Protein AF-A0A5P1F155-F1 (afdb_monomer)

pLDDT: mean 93.03, std 6.82, range [53.47, 98.38]

Solvent-accessible surface area (backbone atoms only — not comparable to full-atom values): 6479 Å² total; per-residue (Å²): 108,72,70,57,54,51,52,51,51,51,53,52,49,53,45,50,52,43,51,50,50,41,51,50,49,55,49,50,52,53,49,52,51,49,36,40,76,71,65,75,44,51,75,66,59,47,51,53,53,48,52,52,47,52,51,52,43,48,54,43,51,51,51,43,51,50,54,51,50,53,52,50,51,55,48,50,53,54,50,54,52,49,55,48,52,54,52,54,51,52,52,56,48,54,54,48,50,56,52,52,56,53,51,54,51,52,50,54,54,51,51,55,56,57,53,61,65,74,78,114

Radius of gyration: 33.94 Å; Cα contacts (8 Å, |Δi|>4): 35; chains: 1; bounding box: 64×16×103 Å

Structure (mmCIF, N/CA/C/O backbone):
data_AF-A0A5P1F155-F1
#
_entry.id   AF-A0A5P1F155-F1
#
loop_
_atom_site.group_PDB
_atom_site.id
_atom_site.type_symbol
_atom_site.label_atom_id
_atom_site.label_alt_id
_atom_site.label_comp_id
_atom_site.label_asym_id
_atom_site.label_entity_id
_atom_site.label_seq_id
_atom_site.pdbx_PDB_ins_code
_atom_site.Cartn_x
_atom_site.Cartn_y
_atom_site.Cartn_z
_atom_site.occupancy
_atom_site.B_iso_or_equiv
_atom_site.auth_seq_id
_atom_site.auth_comp_id
_atom_site.auth_asym_id
_atom_site.auth_atom_id
_atom_site.pdbx_PDB_model_num
ATOM 1 N N . MET A 1 1 ? 15.511 -4.393 -13.528 1.00 71.81 1 MET A N 1
ATOM 2 C CA . MET A 1 1 ? 14.475 -5.392 -13.871 1.00 71.81 1 MET A CA 1
ATOM 3 C C . MET A 1 1 ? 14.190 -6.391 -12.743 1.00 71.81 1 MET A C 1
ATOM 5 O O . MET A 1 1 ? 13.209 -6.189 -12.043 1.00 71.81 1 MET A O 1
ATOM 9 N N . LEU A 1 2 ? 15.000 -7.435 -12.484 1.00 83.75 2 LEU A N 1
ATOM 10 C CA . LEU A 1 2 ? 14.622 -8.470 -11.490 1.00 83.75 2 LEU A CA 1
ATOM 11 C C . LEU A 1 2 ? 14.512 -7.934 -10.048 1.00 83.75 2 LEU A C 1
ATOM 13 O O . LEU A 1 2 ? 13.545 -8.227 -9.352 1.00 83.75 2 LEU A O 1
ATOM 17 N N . LYS A 1 3 ? 15.474 -7.108 -9.614 1.00 83.62 3 LYS A N 1
ATOM 18 C CA . LYS A 1 3 ? 15.469 -6.504 -8.269 1.00 83.62 3 LYS A CA 1
ATOM 19 C C . LYS A 1 3 ? 14.240 -5.616 -8.028 1.00 83.62 3 LYS A C 1
ATOM 21 O O . LYS A 1 3 ? 13.624 -5.704 -6.973 1.00 83.62 3 LYS A O 1
ATOM 26 N N . GLU A 1 4 ? 13.848 -4.810 -9.014 1.00 83.31 4 GLU A N 1
ATOM 27 C CA . GLU A 1 4 ? 12.663 -3.943 -8.923 1.00 83.31 4 GLU A CA 1
ATOM 28 C C . GLU A 1 4 ? 11.366 -4.755 -8.901 1.00 83.31 4 GLU A C 1
ATOM 30 O O . GLU A 1 4 ? 10.461 -4.437 -8.133 1.00 83.31 4 GLU A O 1
ATOM 35 N N . ALA A 1 5 ? 11.294 -5.839 -9.681 1.00 85.44 5 ALA A N 1
ATOM 36 C CA . ALA A 1 5 ? 10.153 -6.749 -9.672 1.00 85.44 5 ALA A CA 1
ATOM 37 C C . ALA A 1 5 ? 9.989 -7.451 -8.312 1.00 85.44 5 ALA A C 1
ATOM 39 O O . ALA A 1 5 ? 8.870 -7.580 -7.814 1.00 85.44 5 ALA A O 1
ATOM 40 N N . ILE A 1 6 ? 11.096 -7.862 -7.681 1.00 90.00 6 ILE A N 1
ATOM 41 C CA . ILE A 1 6 ? 11.083 -8.410 -6.317 1.00 90.00 6 ILE A CA 1
ATOM 42 C C . ILE A 1 6 ? 10.601 -7.341 -5.329 1.00 90.00 6 ILE A C 1
ATOM 44 O O . ILE A 1 6 ? 9.681 -7.600 -4.558 1.00 90.00 6 ILE A O 1
ATOM 48 N N . ALA A 1 7 ? 11.147 -6.125 -5.394 1.00 89.44 7 ALA A N 1
ATOM 49 C CA . ALA A 1 7 ? 10.742 -5.032 -4.510 1.00 89.44 7 ALA A CA 1
ATOM 50 C C . ALA A 1 7 ? 9.256 -4.656 -4.673 1.00 89.44 7 ALA A C 1
ATOM 52 O O . ALA A 1 7 ? 8.572 -4.381 -3.689 1.00 89.44 7 ALA A O 1
ATOM 53 N N . ALA A 1 8 ? 8.725 -4.684 -5.899 1.00 90.19 8 ALA A N 1
ATOM 54 C CA . ALA A 1 8 ? 7.305 -4.457 -6.160 1.00 90.19 8 ALA A CA 1
ATOM 55 C C . ALA A 1 8 ? 6.421 -5.553 -5.545 1.00 90.19 8 ALA A C 1
ATOM 57 O O . ALA A 1 8 ? 5.383 -5.240 -4.960 1.00 90.19 8 ALA A O 1
ATOM 58 N N . LYS A 1 9 ? 6.845 -6.823 -5.623 1.00 92.44 9 LYS A N 1
ATOM 59 C CA . LYS A 1 9 ? 6.145 -7.940 -4.970 1.00 92.44 9 LYS A CA 1
ATOM 60 C C . LYS A 1 9 ? 6.141 -7.813 -3.449 1.00 92.44 9 LYS A C 1
ATOM 62 O O . LYS A 1 9 ? 5.092 -8.024 -2.848 1.00 92.44 9 LYS A O 1
ATOM 67 N N . VAL A 1 10 ? 7.270 -7.437 -2.847 1.00 93.25 10 VAL A N 1
ATOM 68 C CA . VAL A 1 10 ? 7.368 -7.207 -1.394 1.00 93.25 10 VAL A CA 1
ATOM 69 C C . VAL A 1 10 ? 6.379 -6.124 -0.964 1.00 93.25 10 VAL A C 1
ATOM 71 O O . VAL A 1 10 ? 5.501 -6.402 -0.158 1.00 93.25 10 VAL A O 1
ATOM 74 N N . ARG A 1 11 ? 6.388 -4.952 -1.615 1.00 92.19 11 ARG A N 1
ATOM 75 C CA . ARG A 1 11 ? 5.428 -3.874 -1.307 1.00 92.19 11 ARG A CA 1
ATOM 76 C C . ARG A 1 11 ? 3.968 -4.306 -1.456 1.00 92.19 11 ARG A C 1
ATOM 78 O O . ARG A 1 11 ? 3.119 -3.909 -0.662 1.00 92.19 11 ARG A O 1
ATOM 85 N N . ALA A 1 12 ? 3.650 -5.097 -2.481 1.00 93.44 12 ALA A N 1
ATOM 86 C CA . ALA A 1 12 ? 2.297 -5.616 -2.667 1.00 93.44 12 ALA A CA 1
ATOM 87 C C . ALA A 1 12 ? 1.882 -6.557 -1.522 1.00 93.44 12 ALA A C 1
ATOM 89 O O . ALA A 1 12 ? 0.741 -6.479 -1.057 1.00 93.44 12 ALA A O 1
ATOM 90 N N . SER A 1 13 ? 2.809 -7.396 -1.049 1.00 95.75 13 SER A N 1
ATOM 91 C CA . SER A 1 13 ? 2.617 -8.248 0.127 1.00 95.75 13 SER A CA 1
ATOM 92 C C . SER A 1 13 ? 2.381 -7.411 1.384 1.00 95.75 13 SER A C 1
ATOM 94 O O . SER A 1 13 ? 1.367 -7.608 2.052 1.00 95.75 13 SER A O 1
ATOM 96 N N . ASP A 1 14 ? 3.226 -6.411 1.642 1.00 95.88 14 ASP A N 1
ATOM 97 C CA . ASP A 1 14 ? 3.119 -5.535 2.818 1.00 95.88 14 ASP A CA 1
ATOM 98 C C . ASP A 1 14 ? 1.778 -4.786 2.844 1.00 95.88 14 ASP A C 1
ATOM 100 O O . ASP A 1 14 ? 1.095 -4.713 3.867 1.00 95.88 14 ASP A O 1
ATOM 104 N N . ILE A 1 15 ? 1.331 -4.266 1.692 1.00 96.81 15 ILE A N 1
ATOM 105 C CA . ILE A 1 15 ? 0.013 -3.626 1.567 1.00 96.81 15 ILE A CA 1
ATOM 106 C C . ILE A 1 15 ? -1.112 -4.620 1.889 1.00 96.81 15 ILE A C 1
ATOM 108 O O . ILE A 1 15 ? -2.107 -4.242 2.516 1.00 96.81 15 ILE A O 1
ATOM 112 N N . SER A 1 16 ? -0.993 -5.867 1.431 1.00 97.38 16 SER A N 1
ATOM 113 C CA . SER A 1 16 ? -1.987 -6.910 1.695 1.00 97.38 16 SER A CA 1
ATOM 114 C C . SER A 1 16 ? -2.050 -7.258 3.182 1.00 97.38 16 SER A C 1
ATOM 116 O O . SER A 1 16 ? -3.142 -7.317 3.750 1.00 97.38 16 SER A O 1
ATOM 118 N N . GLU A 1 17 ? -0.899 -7.417 3.831 1.00 98.06 17 GLU A N 1
ATOM 119 C CA . GLU A 1 17 ? -0.800 -7.700 5.263 1.00 98.06 17 GLU A CA 1
ATOM 120 C C . GLU A 1 17 ? -1.424 -6.579 6.102 1.00 98.06 17 GLU A C 1
ATOM 122 O O . GLU A 1 17 ? -2.276 -6.832 6.956 1.00 98.06 17 GLU A O 1
ATOM 127 N N . LYS A 1 18 ? -1.107 -5.319 5.791 1.00 97.56 18 LYS A N 1
ATOM 128 C CA . LYS A 1 18 ? -1.694 -4.165 6.488 1.00 97.56 18 LYS A CA 1
ATOM 129 C C . LYS A 1 18 ? -3.206 -4.075 6.313 1.00 97.56 18 LYS A C 1
ATOM 131 O O . LYS A 1 18 ? -3.930 -3.797 7.269 1.00 97.56 18 LYS A O 1
ATOM 136 N N . LYS A 1 19 ? -3.721 -4.365 5.114 1.00 97.38 19 LYS A N 1
ATOM 137 C CA . LYS A 1 19 ? -5.173 -4.456 4.880 1.00 97.38 19 LYS A CA 1
ATOM 138 C C . LYS A 1 19 ? -5.816 -5.573 5.701 1.00 97.38 19 LYS A C 1
ATOM 140 O O . LYS A 1 19 ? -6.893 -5.360 6.257 1.00 97.38 19 LYS A O 1
ATOM 145 N N . ALA A 1 20 ? -5.164 -6.731 5.800 1.00 98.19 20 ALA A N 1
ATOM 146 C CA . ALA A 1 20 ? -5.631 -7.826 6.644 1.00 98.19 20 ALA A CA 1
ATOM 147 C C . ALA A 1 20 ? -5.640 -7.422 8.128 1.00 98.19 20 ALA A C 1
ATOM 149 O O . ALA A 1 20 ? -6.616 -7.692 8.831 1.00 98.19 20 ALA A O 1
ATOM 150 N N . ARG A 1 21 ? -4.620 -6.689 8.592 1.00 98.12 21 ARG A N 1
ATOM 151 C CA . ARG A 1 21 ? -4.585 -6.141 9.954 1.00 98.12 21 ARG A CA 1
ATOM 152 C C . ARG A 1 21 ? -5.736 -5.168 10.211 1.00 98.12 21 ARG A C 1
ATOM 154 O O . ARG A 1 21 ? -6.440 -5.331 11.203 1.00 98.12 21 ARG A O 1
ATOM 161 N N . ILE A 1 22 ? -5.999 -4.226 9.302 1.00 98.31 22 ILE A N 1
ATOM 162 C CA . ILE A 1 22 ? -7.150 -3.306 9.401 1.00 98.31 22 ILE A CA 1
ATOM 163 C C . ILE A 1 22 ? -8.464 -4.085 9.520 1.00 98.31 22 ILE A C 1
ATOM 165 O O . ILE A 1 22 ? -9.308 -3.749 10.351 1.00 98.31 22 ILE A O 1
ATOM 169 N N . TRP A 1 23 ? -8.646 -5.129 8.711 1.00 98.38 23 TRP A N 1
ATOM 170 C CA . TRP A 1 23 ? -9.840 -5.969 8.782 1.00 98.38 23 TRP A CA 1
ATOM 171 C C . TRP A 1 23 ? -9.986 -6.659 10.145 1.00 98.38 23 TRP A C 1
ATOM 173 O O . TRP A 1 23 ? -11.074 -6.660 10.725 1.00 98.38 23 TRP 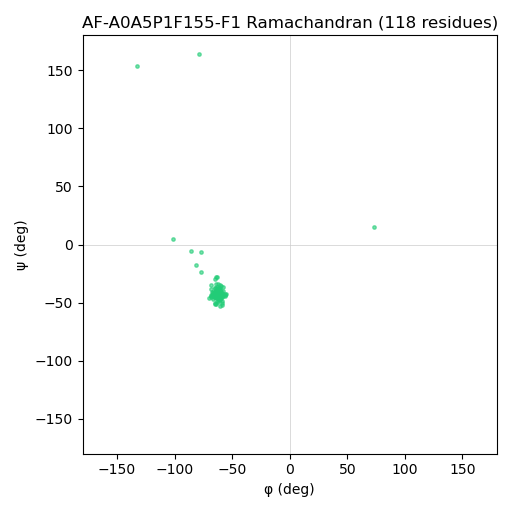A O 1
ATOM 183 N N . ASN A 1 24 ? -8.893 -7.191 10.692 1.00 98.38 24 ASN A N 1
ATOM 184 C CA . ASN A 1 24 ? -8.895 -7.814 12.014 1.00 98.38 24 ASN A CA 1
ATOM 185 C C . ASN A 1 24 ? -9.235 -6.814 13.128 1.00 98.38 24 ASN A C 1
ATOM 187 O O . ASN A 1 24 ? -10.075 -7.122 13.971 1.00 98.38 24 ASN A O 1
ATOM 191 N N . LEU A 1 25 ? -8.680 -5.600 13.088 1.00 98.19 25 LEU A N 1
ATOM 192 C CA . LEU A 1 25 ? -9.014 -4.527 14.035 1.00 98.19 25 LEU A CA 1
ATOM 193 C C . LEU A 1 25 ? -10.502 -4.145 13.956 1.00 98.19 25 LEU A C 1
ATOM 195 O O . LEU A 1 25 ? -11.182 -3.991 14.969 1.00 98.19 25 LEU A O 1
ATOM 199 N N . GLN A 1 26 ? -11.060 -4.066 12.745 1.00 97.56 26 GLN A N 1
ATOM 200 C CA . GLN A 1 26 ? -12.497 -3.832 12.566 1.00 97.56 26 GLN A CA 1
ATOM 201 C C . GLN A 1 26 ? -13.351 -4.977 13.121 1.00 97.56 26 GLN A C 1
ATOM 203 O O . GLN A 1 26 ? -14.449 -4.738 13.630 1.00 97.56 26 GLN A O 1
ATOM 208 N N . LYS A 1 27 ? -12.870 -6.221 13.034 1.00 97.88 27 LYS A N 1
ATOM 209 C CA . LYS A 1 27 ? -13.537 -7.379 13.635 1.00 97.88 27 LYS A CA 1
ATOM 210 C C . LYS A 1 27 ? -13.515 -7.303 15.164 1.00 97.88 27 LYS A C 1
ATOM 212 O O . LYS A 1 27 ? -14.562 -7.522 15.768 1.00 97.88 27 LYS A O 1
ATOM 217 N N . GLN A 1 28 ? -12.387 -6.928 15.766 1.00 97.75 28 GLN A N 1
ATOM 218 C CA . GLN A 1 28 ? -12.275 -6.699 17.213 1.00 97.75 28 GLN A CA 1
ATOM 219 C C . GLN A 1 28 ? -13.246 -5.614 17.683 1.00 97.75 28 GLN A C 1
ATOM 221 O O . GLN A 1 28 ? -14.022 -5.848 18.603 1.00 97.75 28 GLN A O 1
ATOM 226 N N . ARG A 1 29 ? -13.333 -4.489 16.963 1.00 97.38 29 ARG A N 1
ATOM 227 C CA . ARG A 1 29 ? -14.311 -3.427 17.254 1.00 97.38 29 ARG A CA 1
ATOM 228 C C . ARG A 1 29 ? -15.754 -3.943 17.281 1.00 97.38 29 ARG A C 1
ATOM 230 O O . ARG A 1 29 ? -16.541 -3.577 18.151 1.00 97.38 29 ARG A O 1
ATOM 237 N N . ARG A 1 30 ? -16.127 -4.804 16.324 1.00 97.44 30 ARG A N 1
ATOM 238 C CA . ARG A 1 30 ? -17.464 -5.429 16.294 1.00 97.44 30 ARG A CA 1
ATOM 239 C C . ARG A 1 30 ? -17.688 -6.353 17.490 1.00 97.44 30 ARG A C 1
ATOM 241 O O . ARG A 1 30 ? -18.798 -6.383 18.011 1.00 97.44 30 ARG A O 1
ATOM 248 N N . GLN A 1 31 ? -16.662 -7.086 17.918 1.00 97.75 31 GLN A N 1
ATOM 249 C CA . GLN A 1 31 ? -16.731 -7.940 19.105 1.00 97.75 31 GLN A CA 1
ATOM 250 C C . GLN A 1 31 ? -16.883 -7.109 20.382 1.00 97.75 31 GLN A C 1
ATOM 252 O O . GLN A 1 31 ? -17.790 -7.386 21.158 1.00 97.75 31 GLN A O 1
ATOM 257 N N . ALA A 1 32 ? -16.090 -6.050 20.562 1.00 97.56 32 ALA A N 1
ATOM 258 C CA . ALA A 1 32 ? -16.229 -5.124 21.688 1.00 97.56 32 ALA A CA 1
ATOM 259 C C . ALA A 1 32 ? -17.644 -4.530 21.755 1.00 97.56 32 ALA A C 1
ATOM 261 O O . ALA A 1 32 ? -18.280 -4.524 22.806 1.00 97.56 32 ALA A O 1
ATOM 262 N N . LYS A 1 33 ? -18.208 -4.144 20.603 1.00 97.81 33 LYS A N 1
ATOM 263 C CA . LYS A 1 33 ? -19.591 -3.655 20.530 1.00 97.81 33 LYS A CA 1
ATOM 264 C C . LYS A 1 33 ? -20.625 -4.716 20.923 1.00 97.81 33 LYS A C 1
ATOM 266 O O . LYS A 1 33 ? -21.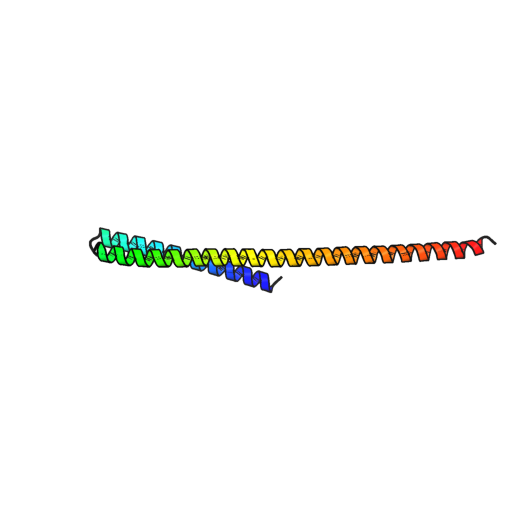633 -4.385 21.538 1.00 97.81 33 LYS A O 1
ATOM 271 N N . ALA A 1 34 ? -20.395 -5.983 20.580 1.00 98.25 34 ALA A N 1
ATOM 272 C CA . ALA A 1 34 ? -21.263 -7.075 21.014 1.00 98.25 34 ALA A CA 1
ATOM 273 C C . ALA A 1 34 ? -21.204 -7.277 22.538 1.00 98.25 34 ALA A C 1
ATOM 275 O O . ALA A 1 34 ? -22.251 -7.429 23.159 1.00 98.25 34 ALA A O 1
ATOM 276 N N . ARG A 1 35 ? -20.008 -7.196 23.136 1.00 98.19 35 ARG A N 1
ATOM 277 C CA . ARG A 1 35 ? -19.803 -7.275 24.593 1.00 98.19 35 ARG A CA 1
ATOM 278 C C . ARG A 1 35 ? -20.496 -6.126 25.328 1.00 98.19 35 ARG A C 1
ATOM 280 O O . ARG A 1 35 ? -21.160 -6.361 26.330 1.00 98.19 35 ARG A O 1
ATOM 287 N N . LEU A 1 36 ? -20.422 -4.908 24.782 1.00 98.19 36 LEU A N 1
ATOM 288 C CA . LEU A 1 36 ? -21.157 -3.750 25.304 1.00 98.19 36 LEU A CA 1
ATOM 289 C C . LEU A 1 36 ? -22.670 -4.009 25.298 1.00 98.19 36 LEU A C 1
ATOM 291 O O . LEU A 1 36 ? -23.339 -3.818 26.307 1.00 98.19 36 LEU A O 1
ATOM 295 N N . ASN A 1 37 ? -23.209 -4.492 24.175 1.00 97.94 37 ASN A N 1
ATOM 296 C CA . ASN A 1 37 ? -24.639 -4.791 24.053 1.00 97.94 37 ASN A CA 1
ATOM 297 C C . ASN A 1 37 ? -25.097 -5.930 24.978 1.00 97.94 37 ASN A C 1
ATOM 299 O O . ASN A 1 37 ? -26.255 -5.952 25.387 1.00 97.94 37 ASN A O 1
ATOM 303 N N . ALA A 1 38 ? -24.209 -6.877 25.288 1.00 98.19 38 ALA A N 1
ATOM 304 C CA . ALA A 1 38 ? -24.454 -7.951 26.246 1.00 98.19 38 ALA A CA 1
ATOM 305 C C . ALA A 1 38 ? -24.3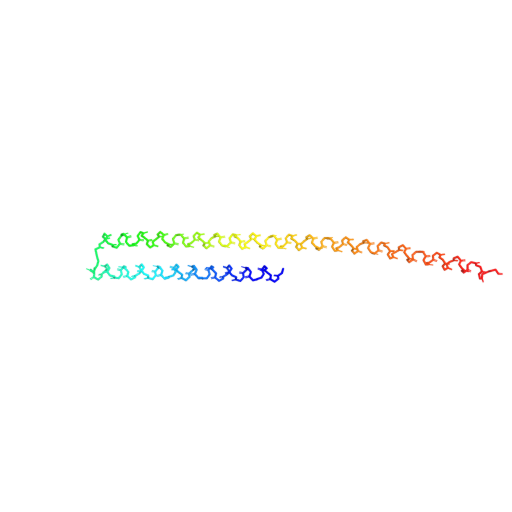46 -7.486 27.713 1.00 98.19 38 ALA A C 1
ATOM 307 O O . ALA A 1 38 ? -24.643 -8.263 28.6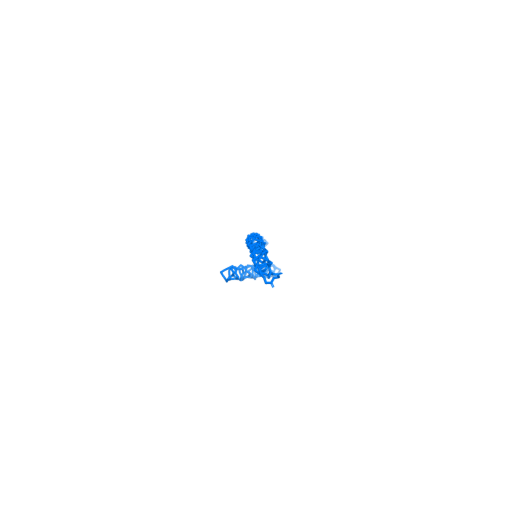17 1.00 98.19 38 ALA A O 1
ATOM 308 N N . GLY A 1 39 ? -23.933 -6.236 27.957 1.00 97.38 39 GLY A N 1
ATOM 309 C CA . GLY A 1 39 ? -23.695 -5.699 29.297 1.00 97.38 39 GLY A CA 1
ATOM 310 C C . GLY A 1 39 ? -22.429 -6.241 29.966 1.00 97.38 39 GLY A C 1
ATOM 311 O O . GLY A 1 39 ? -22.277 -6.093 31.174 1.00 97.38 39 GLY A O 1
ATOM 312 N N . GLU A 1 40 ? -21.527 -6.876 29.209 1.00 98.06 40 GLU A N 1
ATOM 313 C CA . GLU A 1 40 ? -20.271 -7.440 29.728 1.00 98.06 40 GLU A CA 1
ATOM 314 C C . GLU A 1 40 ? -19.197 -6.378 29.983 1.00 98.06 40 GLU A C 1
ATOM 316 O O . GLU A 1 40 ? -18.269 -6.616 30.751 1.00 98.06 40 GLU A O 1
ATOM 321 N N . ILE A 1 41 ? -19.294 -5.237 29.299 1.00 97.94 41 ILE A N 1
ATOM 322 C CA . ILE A 1 41 ? -18.407 -4.084 29.468 1.00 97.94 41 ILE A CA 1
ATOM 323 C C . ILE A 1 41 ? -19.239 -2.813 29.589 1.00 97.94 41 ILE A C 1
ATOM 325 O O . ILE A 1 41 ? -20.353 -2.720 29.064 1.00 97.94 41 ILE A O 1
ATOM 329 N N . THR A 1 42 ? -18.678 -1.820 30.260 1.00 98.25 42 THR A N 1
ATOM 330 C CA . THR A 1 42 ? -19.279 -0.495 30.402 1.00 98.25 42 THR A CA 1
ATOM 331 C C . THR A 1 42 ? -19.085 0.353 29.142 1.00 98.25 42 THR A C 1
ATOM 333 O O . THR A 1 42 ? -18.234 0.087 28.288 1.00 98.25 42 THR A O 1
ATOM 336 N N . GLN A 1 43 ? -19.864 1.431 29.033 1.00 98.00 43 GLN A N 1
ATOM 337 C CA . GLN A 1 43 ? -19.725 2.403 27.947 1.00 98.00 43 GLN A CA 1
ATOM 338 C C . GLN A 1 43 ? -18.341 3.075 27.937 1.00 98.00 43 GLN A C 1
ATOM 340 O O . GLN A 1 43 ? -17.814 3.388 26.869 1.00 98.00 43 GLN A O 1
ATOM 345 N N . GLU A 1 44 ? -17.755 3.303 29.112 1.00 97.94 44 GLU A N 1
ATOM 346 C CA . GLU A 1 44 ? -16.444 3.940 29.278 1.00 97.94 44 GLU A CA 1
ATOM 347 C C . GLU A 1 44 ? -15.320 3.014 28.803 1.00 97.94 44 GLU A C 1
ATOM 349 O O . GLU A 1 44 ? -14.483 3.432 28.001 1.00 97.94 44 GLU A O 1
ATOM 354 N N . GLU A 1 45 ? -15.362 1.739 29.203 1.00 97.50 45 GLU A N 1
ATOM 355 C CA . GLU A 1 45 ? -14.432 0.703 28.735 1.00 97.50 45 GLU A CA 1
ATOM 356 C C . GLU A 1 45 ? -14.501 0.533 27.216 1.00 97.50 45 GLU A C 1
ATOM 358 O O . GLU A 1 45 ? -13.467 0.543 26.544 1.00 97.50 45 GLU A O 1
ATOM 363 N N . PHE A 1 46 ? -15.714 0.456 26.655 1.00 98.12 46 PHE A N 1
ATOM 364 C CA . PHE A 1 46 ? -15.891 0.392 25.206 1.00 98.12 46 PHE A CA 1
ATOM 365 C C . PHE A 1 46 ? -15.318 1.628 24.507 1.00 98.12 46 PHE A C 1
ATOM 367 O O . PHE A 1 46 ? -14.660 1.498 23.481 1.00 98.12 46 PHE A O 1
ATOM 374 N N . SER A 1 47 ? -15.560 2.829 25.039 1.00 97.81 47 SER A N 1
ATOM 375 C CA . SER A 1 47 ? -15.104 4.075 24.408 1.00 97.81 47 SER A CA 1
ATOM 376 C C . SER A 1 47 ? -13.578 4.177 24.383 1.00 97.81 47 SER A C 1
ATOM 378 O O . SER A 1 47 ? -13.012 4.638 23.390 1.00 97.81 47 SER A O 1
ATOM 380 N N . LEU A 1 48 ? -12.912 3.714 25.445 1.00 97.62 48 LEU A N 1
ATOM 381 C CA . LEU A 1 48 ? -11.455 3.628 25.502 1.00 97.62 48 LEU A CA 1
ATOM 382 C C . LEU A 1 48 ? -10.920 2.627 24.466 1.00 97.62 48 LEU A C 1
ATOM 384 O O . LEU A 1 48 ? -10.058 2.984 23.661 1.00 97.62 48 LEU A O 1
ATOM 388 N N . GLU A 1 49 ? -11.460 1.404 24.443 1.00 97.00 49 GLU A N 1
ATOM 389 C CA . GLU A 1 49 ? -11.065 0.365 23.482 1.00 97.00 49 GLU A CA 1
ATOM 390 C C . GLU A 1 49 ? -11.305 0.823 22.032 1.00 97.00 49 GLU A C 1
ATOM 392 O O . GLU A 1 49 ? -10.440 0.663 21.168 1.00 97.00 49 GLU A O 1
ATOM 397 N N . ASP A 1 50 ? -12.443 1.467 21.762 1.00 97.81 50 ASP A N 1
ATOM 398 C CA . ASP A 1 50 ? -12.799 1.987 20.442 1.00 97.81 50 ASP A CA 1
ATOM 399 C C . ASP A 1 50 ? -11.835 3.079 19.969 1.00 97.81 50 ASP A C 1
ATOM 401 O O . ASP A 1 50 ? -11.428 3.082 18.804 1.00 97.81 50 ASP A O 1
ATOM 405 N N . ALA A 1 51 ? -11.428 3.983 20.865 1.00 97.94 51 ALA A N 1
ATOM 406 C CA . ALA A 1 51 ? -10.460 5.032 20.559 1.00 97.94 51 ALA A CA 1
ATOM 407 C C . ALA A 1 51 ? -9.076 4.453 20.216 1.00 97.94 51 ALA A C 1
ATOM 409 O O . ALA A 1 51 ? -8.435 4.900 19.254 1.00 97.94 51 ALA A O 1
ATOM 410 N N . THR A 1 52 ? -8.631 3.427 20.947 1.00 97.81 52 THR A N 1
ATOM 411 C CA . THR A 1 52 ? -7.379 2.714 20.659 1.00 97.81 52 THR A CA 1
ATOM 412 C C . THR A 1 52 ? -7.447 2.014 19.303 1.00 97.81 52 THR A C 1
ATOM 414 O O . THR A 1 52 ? -6.593 2.249 18.443 1.00 97.81 52 THR A O 1
ATOM 417 N N . LEU A 1 53 ? -8.502 1.233 19.054 1.00 97.50 53 LEU A N 1
ATOM 418 C CA . LEU A 1 53 ? -8.694 0.532 17.782 1.00 97.50 53 LEU A CA 1
ATOM 419 C C . LEU A 1 53 ? -8.800 1.503 16.598 1.00 97.50 53 LEU A C 1
ATOM 421 O O . LEU A 1 53 ? -8.235 1.249 15.532 1.00 97.50 53 LEU A O 1
ATOM 425 N N . ALA A 1 54 ? -9.499 2.629 16.764 1.00 97.31 54 ALA A N 1
ATOM 426 C CA . ALA A 1 54 ? -9.612 3.655 15.731 1.00 97.31 54 ALA A CA 1
ATOM 427 C C . ALA A 1 54 ? -8.247 4.268 15.385 1.00 97.31 54 ALA A C 1
ATOM 429 O O . ALA A 1 54 ? -7.940 4.447 14.202 1.00 97.31 54 ALA A O 1
ATOM 430 N N . SER A 1 55 ? -7.420 4.531 16.398 1.00 98.12 55 SER A N 1
ATOM 431 C CA . SER A 1 55 ? -6.064 5.057 16.223 1.00 98.12 55 SER A CA 1
ATOM 432 C C . SER A 1 55 ? -5.165 4.066 15.479 1.00 98.12 55 SER A C 1
ATOM 434 O O . SER A 1 55 ? -4.486 4.450 14.526 1.00 98.12 55 SER A O 1
ATOM 436 N N . GLU A 1 56 ? -5.215 2.777 15.829 1.00 98.25 56 GLU A N 1
ATOM 437 C CA . GLU A 1 56 ? -4.460 1.732 15.1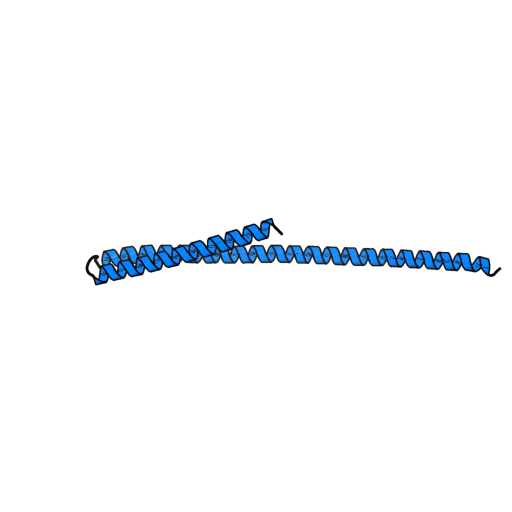22 1.00 98.25 56 GLU A CA 1
ATOM 438 C C . GLU A 1 56 ? -4.902 1.566 13.665 1.00 98.25 56 GLU A C 1
ATOM 440 O O . GLU A 1 56 ? -4.070 1.487 12.758 1.00 98.25 56 GLU A O 1
ATOM 445 N N . VAL A 1 57 ? -6.215 1.563 13.411 1.00 98.25 57 VAL A N 1
ATOM 446 C CA . VAL A 1 57 ? -6.751 1.506 12.043 1.00 98.25 57 VAL A CA 1
ATOM 447 C C . VAL A 1 57 ? -6.271 2.703 11.228 1.00 98.25 57 VAL A C 1
ATOM 449 O O . VAL A 1 57 ? -5.946 2.546 10.048 1.00 98.25 57 VAL A O 1
ATOM 452 N N . GLN A 1 58 ? -6.230 3.894 11.826 1.00 98.38 58 GLN A N 1
ATOM 453 C CA . GLN A 1 58 ? -5.755 5.089 11.141 1.00 98.38 58 GLN A CA 1
ATOM 454 C C . GLN A 1 58 ? -4.255 5.009 10.839 1.00 98.38 58 GLN A C 1
ATOM 456 O O . GLN A 1 58 ? -3.856 5.293 9.708 1.00 98.38 58 GLN A O 1
ATOM 461 N N . ALA A 1 59 ? -3.440 4.551 11.790 1.00 98.25 59 ALA A N 1
ATOM 462 C CA . ALA A 1 59 ? -2.009 4.345 11.580 1.00 98.25 59 ALA A CA 1
ATOM 463 C C . ALA A 1 59 ? -1.736 3.366 10.425 1.00 98.25 59 ALA A C 1
ATOM 465 O O . ALA A 1 59 ? -0.923 3.649 9.543 1.00 98.25 59 ALA A O 1
ATOM 466 N N . GLU A 1 60 ? -2.465 2.248 10.363 1.00 98.12 60 GLU A N 1
ATOM 467 C CA . GLU A 1 60 ? -2.302 1.282 9.273 1.00 98.12 60 GLU A CA 1
ATOM 468 C C . GLU A 1 60 ? -2.777 1.814 7.916 1.00 98.12 60 GLU A C 1
ATOM 470 O O . GLU A 1 60 ? -2.166 1.525 6.884 1.00 98.12 60 GLU A O 1
ATOM 475 N N . LYS A 1 61 ? -3.836 2.632 7.886 1.00 98.06 61 LYS A N 1
ATOM 476 C CA . LYS A 1 61 ? -4.282 3.296 6.651 1.00 98.06 61 LYS A CA 1
ATOM 477 C C . LYS A 1 61 ? -3.229 4.255 6.105 1.00 98.06 61 LYS A C 1
ATOM 479 O O . LYS A 1 61 ? -2.981 4.240 4.897 1.00 98.06 61 LYS A O 1
ATOM 484 N N . GLU A 1 62 ? -2.612 5.059 6.967 1.00 98.31 62 GLU A N 1
ATOM 485 C CA . GLU A 1 62 ? -1.532 5.958 6.551 1.00 98.31 62 GLU A CA 1
ATOM 486 C C . GLU A 1 62 ? -0.313 5.167 6.070 1.00 98.31 62 GLU A C 1
ATOM 488 O O . GLU A 1 62 ? 0.230 5.469 5.009 1.00 98.31 62 GLU A O 1
ATOM 493 N N . ALA A 1 63 ? 0.049 4.074 6.744 1.00 97.31 63 ALA A N 1
ATOM 494 C CA . ALA A 1 63 ? 1.128 3.205 6.281 1.00 97.31 63 ALA A CA 1
ATOM 495 C C . ALA A 1 63 ? 0.842 2.602 4.888 1.00 97.31 63 ALA A C 1
ATOM 497 O O . ALA A 1 63 ? 1.712 2.595 4.018 1.00 97.31 63 ALA A O 1
ATOM 498 N N . VAL A 1 64 ? -0.394 2.160 4.620 1.00 97.50 64 VAL A N 1
ATOM 499 C CA . VAL A 1 64 ? -0.804 1.699 3.277 1.00 97.50 64 VAL A CA 1
ATOM 500 C C . VAL A 1 64 ? -0.703 2.819 2.238 1.00 97.50 64 VAL A C 1
ATOM 502 O O . VAL A 1 64 ? -0.331 2.564 1.090 1.00 97.50 64 VAL A O 1
ATOM 505 N N . LYS A 1 65 ? -1.052 4.055 2.603 1.00 97.50 65 LYS A N 1
ATOM 506 C CA . LYS A 1 65 ? -0.955 5.215 1.710 1.00 97.50 65 LYS A CA 1
ATOM 507 C C . LYS A 1 65 ? 0.499 5.512 1.343 1.00 97.50 65 LYS A C 1
ATOM 509 O O . LYS A 1 65 ? 0.780 5.682 0.158 1.00 97.50 65 LYS A O 1
ATOM 514 N N . VAL A 1 66 ? 1.403 5.494 2.322 1.00 97.06 66 VAL A N 1
ATOM 515 C CA . VAL A 1 66 ? 2.849 5.667 2.109 1.00 97.06 66 VAL A CA 1
ATOM 516 C C . VAL A 1 66 ? 3.389 4.585 1.174 1.00 97.06 66 VAL A C 1
ATOM 518 O O . VAL A 1 66 ? 3.958 4.913 0.137 1.00 97.06 66 VAL A O 1
ATOM 521 N N . LEU A 1 67 ? 3.096 3.306 1.434 1.00 95.19 67 LEU A N 1
ATOM 522 C CA . LEU A 1 67 ? 3.548 2.200 0.574 1.00 95.19 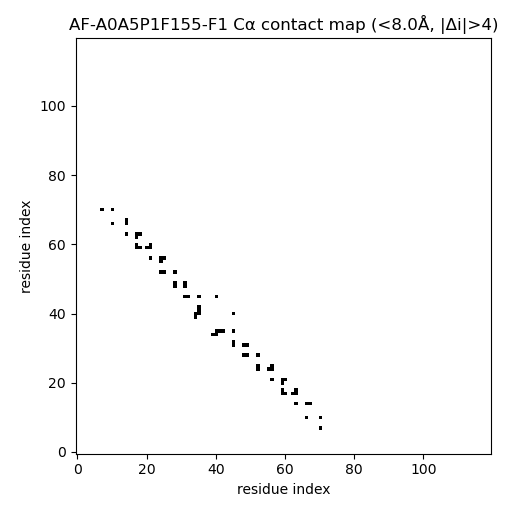67 LEU A CA 1
ATOM 523 C C . LEU A 1 67 ? 3.067 2.333 -0.880 1.00 95.19 67 LEU A C 1
ATOM 525 O O . LEU A 1 67 ? 3.790 1.997 -1.819 1.00 95.19 67 LEU A O 1
ATOM 529 N N . LYS A 1 68 ? 1.845 2.839 -1.096 1.00 94.88 68 LYS A N 1
ATOM 530 C CA . LYS A 1 68 ? 1.339 3.118 -2.450 1.00 94.88 68 LYS A CA 1
ATOM 531 C C . LYS A 1 68 ? 2.095 4.260 -3.127 1.00 94.88 68 LYS A C 1
ATOM 533 O O . LYS A 1 68 ? 2.379 4.162 -4.319 1.00 94.88 68 LYS A O 1
ATOM 538 N N . GLN A 1 69 ? 2.406 5.325 -2.391 1.00 95.19 69 GLN A N 1
ATOM 539 C CA . GLN A 1 69 ? 3.191 6.446 -2.913 1.00 95.19 69 GLN A CA 1
ATOM 540 C C . GLN A 1 69 ? 4.610 6.000 -3.275 1.00 95.19 69 GLN A C 1
ATOM 542 O O . GLN A 1 69 ? 5.073 6.290 -4.375 1.00 95.19 69 GLN A O 1
ATOM 547 N N . GLU A 1 70 ? 5.259 5.216 -2.415 1.00 91.75 70 GLU A N 1
ATOM 548 C CA . GLU A 1 70 ? 6.578 4.633 -2.678 1.00 91.75 70 GLU A CA 1
ATOM 549 C C . GLU A 1 70 ? 6.568 3.718 -3.906 1.00 91.75 70 GLU A C 1
ATOM 551 O O . GLU A 1 70 ? 7.460 3.793 -4.751 1.00 91.75 70 GLU A O 1
ATOM 556 N N . ALA A 1 71 ? 5.539 2.876 -4.050 1.00 91.12 71 ALA A N 1
ATOM 557 C CA . ALA A 1 71 ? 5.388 2.029 -5.227 1.00 91.12 71 ALA A CA 1
ATOM 558 C C . ALA A 1 71 ? 5.226 2.854 -6.515 1.00 91.12 71 ALA A C 1
ATOM 560 O O . ALA A 1 71 ? 5.840 2.521 -7.529 1.00 91.12 71 ALA A O 1
ATOM 561 N N . SER A 1 72 ? 4.447 3.939 -6.467 1.00 91.88 72 SER A N 1
ATOM 562 C CA . SER A 1 72 ? 4.271 4.854 -7.599 1.00 91.88 72 SER A CA 1
ATOM 563 C C . SER A 1 72 ? 5.568 5.581 -7.957 1.00 91.88 72 SER A C 1
ATOM 565 O O . SER A 1 72 ? 5.906 5.680 -9.134 1.00 91.88 72 SER A O 1
ATOM 567 N N . ALA A 1 73 ? 6.309 6.067 -6.959 1.00 91.38 73 ALA A N 1
ATOM 568 C CA . ALA A 1 73 ? 7.590 6.734 -7.168 1.00 91.38 73 ALA A CA 1
ATOM 569 C C . ALA A 1 73 ? 8.620 5.777 -7.788 1.00 91.38 73 ALA A C 1
ATOM 571 O O . ALA A 1 73 ? 9.281 6.126 -8.763 1.00 91.38 73 ALA A O 1
ATOM 572 N N . ALA A 1 74 ? 8.701 4.540 -7.287 1.00 88.69 74 ALA A N 1
ATOM 573 C CA . ALA A 1 74 ? 9.586 3.520 -7.842 1.00 88.69 74 ALA A CA 1
ATOM 574 C C . ALA A 1 74 ? 9.241 3.175 -9.303 1.00 88.69 74 ALA A C 1
ATOM 576 O O . ALA A 1 74 ? 10.145 2.995 -10.117 1.00 88.69 74 ALA A O 1
ATOM 577 N N . ALA A 1 75 ? 7.951 3.114 -9.652 1.00 88.00 75 ALA A N 1
ATOM 578 C CA . ALA A 1 75 ? 7.520 2.884 -11.030 1.00 88.00 75 ALA A CA 1
ATOM 579 C C . ALA A 1 75 ? 7.922 4.039 -11.963 1.00 88.00 75 ALA A C 1
ATOM 581 O O . ALA A 1 75 ? 8.438 3.787 -13.047 1.00 88.00 75 ALA A O 1
ATOM 582 N N . ALA A 1 76 ? 7.758 5.291 -11.521 1.00 90.06 76 ALA A N 1
ATOM 583 C CA . ALA A 1 76 ? 8.145 6.468 -12.301 1.00 90.06 76 ALA A CA 1
ATOM 584 C C . ALA A 1 76 ? 9.660 6.534 -12.564 1.00 90.06 76 ALA A C 1
ATOM 586 O O . ALA A 1 76 ? 10.082 6.897 -13.660 1.00 90.06 76 ALA A O 1
ATOM 587 N N . VAL A 1 77 ? 10.486 6.148 -11.584 1.00 87.94 77 VAL A N 1
ATOM 588 C CA . VAL A 1 77 ? 11.946 6.061 -11.763 1.00 87.94 77 VAL A CA 1
ATOM 589 C C . VAL A 1 77 ? 12.307 5.006 -12.811 1.00 87.94 77 VAL A C 1
ATOM 591 O O . VAL A 1 77 ? 13.108 5.285 -13.703 1.00 87.94 77 VAL A O 1
AT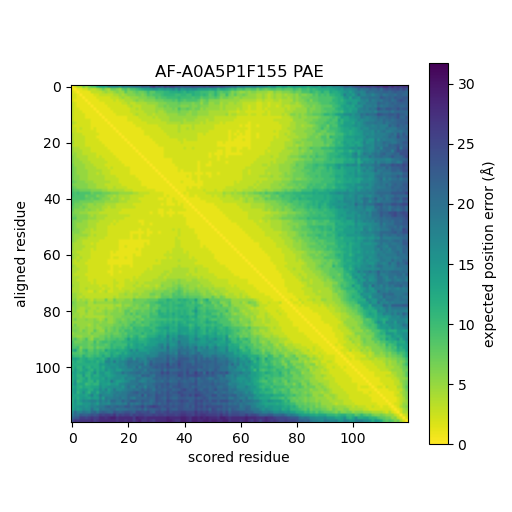OM 594 N N . SER A 1 78 ? 11.691 3.823 -12.733 1.00 86.44 78 SER A N 1
ATOM 595 C CA . SER A 1 78 ? 11.936 2.731 -13.683 1.00 86.44 78 SER A CA 1
ATOM 596 C C . SER A 1 78 ? 11.543 3.122 -15.115 1.00 86.44 78 SER A C 1
ATOM 598 O O . SER A 1 78 ? 12.292 2.877 -16.062 1.00 86.44 78 SER A O 1
ATOM 600 N N . ASP A 1 79 ? 10.411 3.812 -15.271 1.00 90.00 79 ASP A N 1
ATOM 601 C CA . ASP A 1 79 ? 9.936 4.321 -16.560 1.00 90.00 79 ASP A CA 1
ATOM 602 C C . ASP A 1 79 ? 10.865 5.400 -17.143 1.00 90.00 79 ASP A C 1
ATOM 604 O O . ASP A 1 79 ? 11.261 5.337 -18.309 1.00 90.00 79 ASP A O 1
ATOM 608 N N . ALA A 1 80 ? 11.312 6.350 -16.316 1.00 90.75 80 ALA A N 1
ATOM 609 C CA . ALA A 1 80 ? 12.269 7.373 -16.733 1.00 90.75 80 ALA A CA 1
ATOM 610 C C . ALA A 1 80 ? 13.604 6.764 -17.199 1.00 90.75 80 ALA A C 1
ATOM 612 O O . ALA A 1 80 ? 14.182 7.214 -18.196 1.00 90.75 80 ALA A O 1
ATOM 613 N N . GLU A 1 81 ? 14.087 5.726 -16.510 1.00 90.31 81 GLU A N 1
ATOM 614 C CA . GLU A 1 81 ? 15.302 5.009 -16.896 1.00 90.31 81 GLU A CA 1
ATOM 615 C C . GLU A 1 81 ? 15.117 4.256 -18.222 1.00 90.31 81 GLU A C 1
ATOM 617 O O . GLU A 1 81 ? 15.992 4.316 -19.092 1.00 90.31 81 GLU A O 1
ATOM 622 N N . LEU A 1 82 ? 13.963 3.614 -18.427 1.00 88.75 82 LEU A N 1
ATOM 623 C CA . LEU A 1 82 ? 13.620 2.967 -19.694 1.00 88.75 82 LEU A CA 1
ATOM 624 C C . LEU A 1 82 ? 13.575 3.980 -20.847 1.00 88.75 82 LEU A C 1
ATOM 626 O O . LEU A 1 82 ? 14.215 3.772 -21.879 1.00 88.75 82 LEU A O 1
ATOM 630 N N . HIS A 1 83 ? 12.899 5.114 -20.657 1.00 92.12 83 HIS A N 1
ATOM 631 C CA . HIS A 1 83 ? 12.840 6.195 -21.641 1.00 92.12 83 HIS A CA 1
ATOM 632 C C . HIS A 1 83 ? 14.218 6.771 -21.981 1.00 92.12 83 HIS A C 1
ATOM 634 O O . HIS A 1 83 ? 14.461 7.173 -23.122 1.00 92.12 83 HIS A O 1
ATOM 640 N N . LYS A 1 84 ? 15.128 6.853 -21.005 1.00 94.31 84 LYS A N 1
ATOM 641 C CA . LYS A 1 84 ? 16.515 7.266 -21.249 1.00 94.31 84 LYS A CA 1
ATOM 642 C C . LYS A 1 84 ? 17.238 6.250 -22.137 1.00 94.31 84 LYS A C 1
ATOM 644 O O . LYS A 1 84 ? 17.780 6.644 -23.165 1.00 94.31 84 LYS A O 1
ATOM 649 N N . ARG A 1 85 ? 17.171 4.958 -21.795 1.00 93.38 85 ARG A N 1
ATOM 650 C CA . ARG A 1 85 ? 17.817 3.878 -22.564 1.00 93.38 85 ARG A CA 1
ATOM 651 C C . ARG A 1 85 ? 17.309 3.802 -24.001 1.00 93.38 85 ARG A C 1
ATOM 653 O O . ARG A 1 85 ? 18.111 3.694 -24.919 1.00 93.38 85 ARG A O 1
ATOM 660 N N . ILE A 1 86 ? 15.994 3.918 -24.203 1.00 93.81 86 ILE A N 1
ATOM 661 C CA . ILE A 1 86 ? 15.396 3.924 -25.547 1.00 93.81 86 ILE A CA 1
ATOM 662 C C . ILE A 1 86 ? 15.933 5.100 -26.370 1.00 93.81 86 ILE A C 1
ATOM 664 O O . ILE A 1 86 ? 16.299 4.919 -27.528 1.00 93.81 86 ILE A O 1
ATOM 668 N N . ARG A 1 87 ? 16.023 6.302 -25.784 1.00 94.50 87 ARG A N 1
ATOM 669 C CA . ARG A 1 87 ? 16.578 7.475 -26.479 1.00 94.50 87 ARG A CA 1
ATOM 670 C C . ARG A 1 87 ? 18.040 7.278 -26.869 1.00 94.50 87 ARG A C 1
ATOM 672 O O . ARG A 1 87 ? 18.400 7.570 -28.005 1.00 94.50 87 ARG A O 1
ATOM 679 N N . GLU A 1 88 ? 18.859 6.762 -25.958 1.00 94.38 88 GLU A N 1
ATOM 680 C CA . GLU A 1 88 ? 20.271 6.458 -26.228 1.00 94.38 88 GLU A CA 1
ATOM 681 C C . GLU A 1 88 ? 20.425 5.403 -27.335 1.00 94.38 88 GLU A C 1
ATOM 683 O O . GLU A 1 88 ? 21.260 5.555 -28.224 1.00 94.38 88 GLU A O 1
ATOM 688 N N . GLU A 1 89 ? 19.585 4.366 -27.338 1.00 94.56 89 GLU A N 1
ATOM 689 C CA . GLU A 1 89 ? 19.607 3.328 -28.371 1.00 94.56 89 GLU A CA 1
ATOM 690 C C . GLU A 1 89 ? 19.189 3.863 -29.748 1.00 94.56 89 GLU A C 1
ATOM 692 O O . GLU A 1 89 ? 19.805 3.514 -30.758 1.00 94.56 89 GLU A O 1
ATOM 697 N N . VAL A 1 90 ? 18.170 4.725 -29.804 1.00 93.69 90 VAL A N 1
ATOM 698 C CA . VAL A 1 90 ? 17.724 5.366 -31.052 1.00 93.69 90 VAL A CA 1
ATOM 699 C C . VAL A 1 90 ? 18.827 6.249 -31.636 1.00 93.69 90 VAL A C 1
ATOM 701 O O . VAL A 1 90 ? 19.099 6.157 -32.831 1.00 93.69 90 VAL A O 1
ATOM 704 N N . LEU 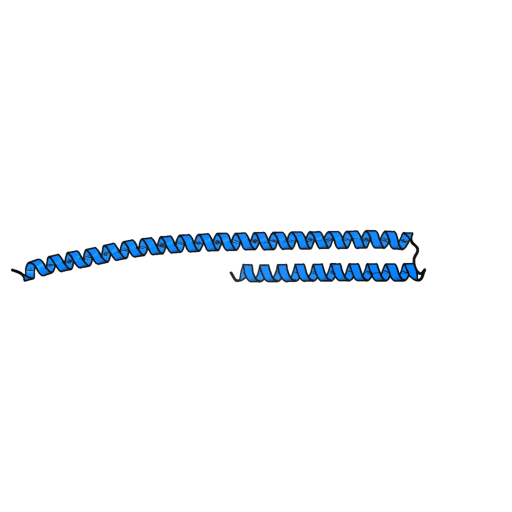A 1 91 ? 19.505 7.046 -30.805 1.00 93.19 91 LEU A N 1
ATOM 705 C CA . LEU A 1 91 ? 20.641 7.863 -31.244 1.00 93.19 91 LEU A CA 1
ATOM 706 C C . LEU A 1 91 ? 21.781 6.990 -31.783 1.00 93.19 91 LEU A C 1
ATOM 708 O O . LEU A 1 91 ? 22.260 7.214 -32.891 1.00 93.19 91 LEU A O 1
ATOM 712 N N . ALA A 1 92 ? 22.146 5.929 -31.059 1.00 93.12 92 ALA A N 1
ATOM 713 C CA . ALA A 1 92 ? 23.193 5.011 -31.499 1.00 93.12 92 ALA A CA 1
ATOM 714 C C . ALA A 1 92 ? 22.847 4.293 -32.818 1.00 93.12 92 ALA A C 1
ATOM 716 O O . ALA A 1 92 ? 23.741 4.001 -33.614 1.00 93.12 92 ALA A O 1
ATOM 717 N N . LYS A 1 93 ? 21.566 3.987 -33.065 1.00 91.81 93 LYS A N 1
ATOM 718 C CA . LYS A 1 93 ? 21.099 3.420 -34.341 1.00 91.81 93 LYS A CA 1
ATOM 719 C C . LYS A 1 93 ? 21.214 4.430 -35.480 1.00 91.81 93 LYS A C 1
ATOM 721 O O . LYS A 1 93 ? 21.752 4.078 -36.525 1.00 91.81 93 LYS A O 1
ATOM 726 N N . HIS A 1 94 ? 20.796 5.672 -35.250 1.00 90.50 94 HIS A N 1
ATOM 727 C CA . HIS A 1 94 ? 20.908 6.743 -36.238 1.00 90.50 94 HIS A CA 1
ATOM 728 C C . HIS A 1 94 ? 22.367 6.999 -36.650 1.00 90.50 94 HIS A C 1
ATOM 730 O O . HIS A 1 94 ? 22.681 7.079 -37.838 1.00 90.50 94 HIS A O 1
ATOM 736 N N . ASP A 1 95 ? 23.284 7.032 -35.680 1.00 91.81 95 ASP A N 1
ATOM 737 C CA . ASP A 1 95 ? 24.714 7.195 -35.955 1.00 91.81 95 ASP A CA 1
ATOM 738 C C . ASP A 1 95 ? 25.273 6.034 -36.795 1.00 91.81 95 ASP A C 1
ATOM 740 O O . ASP A 1 95 ? 26.040 6.253 -37.738 1.00 91.81 95 ASP A O 1
ATOM 744 N N . ARG A 1 96 ? 24.863 4.790 -36.501 1.00 91.88 96 ARG A N 1
ATOM 745 C CA . ARG A 1 96 ? 25.257 3.611 -37.294 1.00 91.88 96 ARG A CA 1
ATOM 746 C C . ARG A 1 96 ? 24.741 3.685 -38.726 1.00 91.88 96 ARG A C 1
ATOM 748 O O . ARG A 1 96 ? 25.506 3.397 -39.643 1.00 91.88 96 ARG A O 1
ATOM 755 N N . GLU A 1 97 ? 23.488 4.079 -38.929 1.00 89.94 97 GLU A N 1
ATOM 756 C CA . GLU A 1 97 ? 22.913 4.266 -40.269 1.00 89.94 97 GLU A CA 1
ATOM 757 C C . GLU A 1 97 ? 23.701 5.310 -41.069 1.00 89.94 97 GLU A C 1
ATOM 759 O O . GLU A 1 97 ? 24.046 5.075 -42.228 1.00 89.94 97 GLU A O 1
ATOM 764 N N . GLY A 1 98 ? 24.087 6.421 -40.433 1.00 88.56 98 GLY A N 1
ATOM 765 C CA . GLY A 1 98 ? 24.934 7.437 -41.058 1.00 88.56 98 GLY A CA 1
ATOM 766 C C . GLY A 1 98 ? 26.316 6.914 -41.471 1.00 88.56 98 GLY A C 1
ATOM 767 O O . GLY A 1 98 ? 26.836 7.299 -42.522 1.00 88.56 98 GLY A O 1
ATOM 768 N N . VAL A 1 99 ? 26.923 6.026 -40.678 1.00 89.44 99 VAL A N 1
ATOM 769 C CA . VAL A 1 99 ? 28.196 5.369 -41.029 1.00 89.44 99 VAL A CA 1
ATOM 770 C C . VAL A 1 99 ? 28.018 4.406 -42.204 1.00 89.44 99 VAL A C 1
ATOM 772 O O . VAL A 1 99 ? 28.826 4.434 -43.134 1.00 89.44 99 VAL A O 1
ATOM 775 N N . LEU A 1 100 ? 26.956 3.598 -42.196 1.00 89.50 100 LEU A N 1
ATOM 776 C CA . LEU A 1 100 ? 26.661 2.658 -43.280 1.00 89.50 100 LEU A CA 1
ATOM 777 C C . LEU A 1 100 ? 26.440 3.388 -44.611 1.00 89.50 100 LEU A C 1
ATOM 779 O O . LEU A 1 100 ? 27.060 3.022 -45.608 1.00 89.50 100 LEU A O 1
ATOM 783 N N . ALA A 1 101 ? 25.672 4.481 -44.610 1.00 89.31 101 ALA A N 1
ATOM 784 C CA . ALA A 1 101 ? 25.435 5.288 -45.808 1.00 89.31 101 ALA A CA 1
ATOM 785 C C . ALA A 1 101 ? 26.732 5.888 -46.388 1.00 89.31 101 ALA A C 1
ATOM 787 O O . ALA A 1 101 ? 26.926 5.940 -47.605 1.00 89.31 101 ALA A O 1
ATOM 788 N N . LYS A 1 102 ? 27.664 6.325 -45.527 1.00 91.38 102 LYS A N 1
ATOM 789 C CA . LYS A 1 102 ? 28.987 6.807 -45.966 1.00 91.38 102 LYS A CA 1
ATOM 790 C C . LYS A 1 102 ? 29.810 5.691 -46.607 1.00 91.38 102 LYS A C 1
ATOM 792 O O . LYS A 1 102 ? 30.464 5.929 -47.622 1.00 91.38 102 LYS A O 1
ATOM 797 N N . HIS A 1 103 ? 29.778 4.496 -46.023 1.00 89.69 103 HIS A N 1
ATOM 798 C CA . HIS A 1 103 ? 30.496 3.336 -46.542 1.00 89.69 103 HIS A CA 1
ATOM 799 C C . HIS A 1 103 ? 29.956 2.906 -47.914 1.00 89.69 103 HIS A C 1
ATOM 801 O O . HIS A 1 103 ? 30.735 2.728 -48.848 1.00 89.69 103 HIS A O 1
ATOM 807 N N . GLU A 1 104 ? 28.634 2.839 -48.074 1.00 93.06 104 GLU A N 1
ATOM 808 C CA . GLU A 1 104 ? 27.971 2.509 -49.343 1.00 93.06 104 GLU A CA 1
ATOM 809 C C . GLU A 1 104 ? 28.316 3.508 -50.458 1.00 93.06 104 GLU A C 1
ATOM 811 O O . GLU A 1 104 ? 28.663 3.117 -51.577 1.00 93.06 104 GLU A O 1
ATOM 816 N N . LYS A 1 105 ? 28.337 4.809 -50.134 1.00 93.56 105 LYS A N 1
ATOM 817 C CA . LYS A 1 105 ? 28.796 5.851 -51.063 1.00 93.56 105 LYS A CA 1
ATOM 818 C C . LYS A 1 105 ? 30.265 5.676 -51.453 1.00 93.56 105 LYS A C 1
ATOM 820 O O . LYS A 1 105 ? 30.619 5.889 -52.611 1.00 93.56 105 LYS A O 1
ATOM 825 N N . SER A 1 106 ? 31.125 5.301 -50.505 1.00 92.62 106 SER A N 1
ATOM 826 C CA . SER A 1 106 ? 32.545 5.051 -50.780 1.00 92.62 106 SER A CA 1
ATOM 827 C C . SER A 1 106 ? 32.739 3.862 -51.722 1.00 92.62 106 SER A C 1
ATOM 829 O O . SER A 1 106 ? 33.547 3.955 -52.646 1.00 92.62 106 SER A O 1
ATOM 831 N N . ILE A 1 107 ? 31.986 2.773 -51.525 1.00 92.19 107 ILE A N 1
ATOM 832 C CA . ILE A 1 107 ? 32.000 1.609 -52.425 1.00 92.19 107 ILE A CA 1
ATOM 833 C C . ILE A 1 107 ? 31.557 2.033 -53.825 1.00 92.19 107 ILE A C 1
ATOM 835 O O . ILE A 1 107 ? 32.318 1.860 -54.774 1.00 92.19 107 ILE A O 1
ATOM 839 N N . SER A 1 108 ? 30.399 2.691 -53.934 1.00 92.38 108 SER A N 1
ATOM 840 C CA . SER A 1 108 ? 29.838 3.139 -55.218 1.00 92.38 108 SER A CA 1
ATOM 841 C C . SER A 1 108 ? 30.811 4.036 -55.996 1.00 92.38 108 SER A C 1
ATOM 843 O O . SER A 1 108 ? 31.014 3.860 -57.196 1.00 92.38 108 SER A O 1
ATOM 845 N N . ASN A 1 109 ? 31.467 4.982 -55.311 1.00 92.69 109 ASN A N 1
ATOM 846 C CA . ASN A 1 109 ? 32.484 5.841 -55.924 1.00 92.69 109 ASN A CA 1
ATOM 847 C C . ASN A 1 109 ? 33.698 5.046 -56.429 1.00 92.69 109 ASN A C 1
ATOM 849 O O . ASN A 1 109 ? 34.246 5.363 -57.485 1.00 92.69 109 ASN A O 1
ATOM 853 N N . THR A 1 110 ? 34.129 4.034 -55.675 1.00 91.19 110 THR A N 1
ATOM 854 C CA . THR A 1 110 ? 35.277 3.193 -56.043 1.00 91.19 110 THR A CA 1
ATOM 855 C C . THR A 1 110 ? 34.948 2.333 -57.261 1.00 91.19 110 THR A C 1
ATOM 857 O O . THR A 1 110 ? 35.749 2.255 -58.190 1.00 91.19 110 THR A O 1
ATOM 860 N N . GLU A 1 111 ? 33.753 1.744 -57.303 1.00 91.44 111 GLU A N 1
ATOM 861 C CA . GLU A 1 111 ? 33.265 0.974 -58.451 1.00 91.44 111 GLU A CA 1
ATOM 862 C C . GLU A 1 111 ? 33.186 1.836 -59.715 1.00 91.44 111 GLU A C 1
ATOM 864 O O . GLU A 1 111 ? 33.712 1.450 -60.759 1.00 91.44 111 GLU A O 1
ATOM 869 N N . ALA A 1 112 ? 32.614 3.041 -59.616 1.00 90.75 112 ALA A N 1
ATOM 870 C CA . ALA A 1 112 ? 32.547 3.979 -60.736 1.00 90.75 112 ALA A 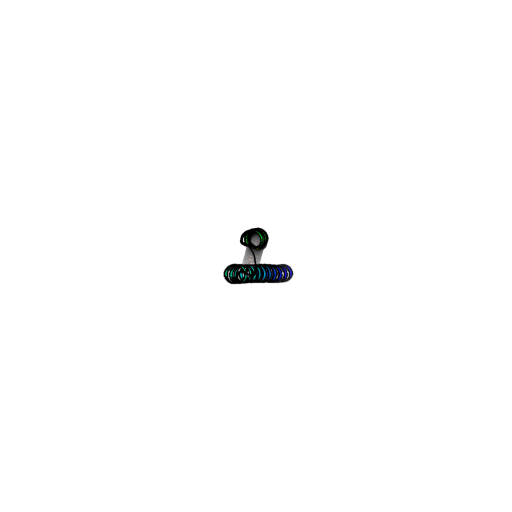CA 1
ATOM 871 C C . ALA A 1 112 ? 33.942 4.348 -61.273 1.00 90.75 112 ALA A C 1
ATOM 873 O O . ALA A 1 112 ? 34.153 4.383 -62.488 1.00 90.75 112 ALA A O 1
ATOM 874 N N . TYR A 1 113 ? 34.910 4.579 -60.379 1.00 90.56 113 TYR A N 1
ATOM 875 C CA . TYR A 1 113 ? 36.294 4.859 -60.758 1.00 90.56 113 TYR A CA 1
ATOM 876 C C . TYR A 1 113 ? 36.933 3.676 -61.497 1.00 90.56 113 TYR A C 1
ATOM 878 O O . TYR A 1 113 ? 37.516 3.872 -62.560 1.00 90.56 113 TYR A O 1
ATOM 886 N N . LEU A 1 114 ? 36.783 2.444 -61.005 1.00 91.00 114 LEU A N 1
ATOM 887 C CA . LEU A 1 114 ? 37.337 1.254 -61.665 1.00 91.00 114 LEU A CA 1
ATOM 888 C C . LEU A 1 114 ? 36.725 1.012 -63.054 1.00 91.00 114 LEU A C 1
ATOM 890 O O . LEU A 1 114 ? 37.449 0.720 -64.008 1.00 91.00 114 LEU A O 1
ATOM 894 N N . MET A 1 115 ? 35.412 1.197 -63.197 1.00 88.31 115 MET A N 1
ATOM 895 C CA . MET A 1 115 ? 34.722 1.044 -64.484 1.00 88.31 115 MET A CA 1
ATOM 896 C C . MET A 1 115 ? 35.183 2.078 -65.519 1.00 88.31 115 MET A C 1
ATOM 898 O O . MET A 1 115 ? 35.194 1.779 -66.711 1.00 88.31 115 MET A O 1
ATOM 902 N N . SER A 1 116 ? 35.632 3.261 -65.086 1.00 85.19 116 SER A N 1
ATOM 903 C CA . SER A 1 116 ? 36.150 4.286 -66.002 1.00 85.19 116 SER A CA 1
ATOM 904 C C . SER A 1 116 ? 37.414 3.854 -66.761 1.00 85.19 116 SER A C 1
ATOM 906 O O . SER A 1 116 ? 37.602 4.269 -67.901 1.00 85.19 116 SER A O 1
ATOM 908 N N . PHE A 1 117 ? 38.235 2.964 -66.190 1.00 78.81 117 PHE A N 1
ATOM 909 C CA . PHE A 1 117 ? 39.404 2.389 -66.872 1.00 78.81 117 PHE A CA 1
ATOM 910 C C . PHE A 1 117 ? 39.059 1.231 -67.808 1.00 78.81 117 PHE A C 1
ATOM 912 O O . PHE A 1 117 ? 39.868 0.886 -68.657 1.00 78.81 117 PHE A O 1
ATOM 919 N N . SER A 1 118 ? 37.880 0.624 -67.654 1.00 73.94 118 SER A N 1
ATOM 920 C CA . SER A 1 118 ? 37.433 -0.508 -68.483 1.00 73.94 118 SER A CA 1
ATOM 921 C C . SER A 1 118 ? 36.761 -0.065 -69.792 1.00 73.94 118 SER A C 1
ATOM 923 O O . SER A 1 118 ? 36.398 -0.903 -70.611 1.00 73.94 118 SER A O 1
ATOM 925 N N . LEU A 1 119 ? 36.557 1.246 -69.970 1.00 61.03 119 LEU A N 1
ATOM 926 C CA . LEU A 1 119 ? 35.980 1.876 -71.166 1.00 61.03 119 LEU A CA 1
ATOM 927 C C . LEU A 1 119 ? 37.047 2.503 -72.092 1.00 61.03 119 LEU A C 1
ATOM 929 O O . LEU A 1 119 ? 36.685 3.152 -73.074 1.00 61.03 119 LEU A O 1
ATOM 933 N N . LEU A 1 120 ? 38.332 2.318 -71.767 1.00 53.47 120 LEU A N 1
ATOM 934 C CA . LEU A 1 120 ? 39.516 2.665 -72.566 1.00 53.47 120 LEU A CA 1
ATOM 935 C C . LEU A 1 120 ? 40.102 1.398 -73.196 1.00 53.47 120 LEU A C 1
ATOM 937 O O . LEU A 1 120 ? 40.537 1.490 -74.365 1.00 53.47 120 LEU A O 1
#

Foldseek 3Di:
DVVLVVVLVVLVVLLVVLVVVLVVLVVVLVVLVVCVVVVVDDPVVNVVSVVVSVVSSVVSVVVSVVSVVVNVVSVVVVVVVVVVVVVVVVVVVVVVVVVVVVVVVVVVVVVVVVVVVVVD

Sequence (120 aa):
MLKEAIAAKVRASDISEKKARIWNLQKQRRQAKARLNAGEITQEEFSLEDATLASEVQAEKEAVKVLKQEASAAAAVSDAELHKRIREEVLAKHDREGVLAKHEKSISNTEAYLMSFSLL

Mean predicted aligned error: 8.48 Å

Nearest PDB structures (foldseek):
  5c21-assembly1_B  TM=7.884E-01  e=2.097E+00  Escherichia coli

Organism: Asparagus officinalis (NCBI:txid4686)

Secondary structure (DSSP, 8-state):
-HHHHHHHHHHHHHHHHHHHHHHHHHHHHHHHHHHHHTTSS-HHHHHHHHHHHHHHHHHHHHHHHHHHHHHHHHHHHHHHHHHHHHHHHHHHHHHHHHHHHHHHHHHHHHHHHHHHHTT-